Protein AF-A0A662JVV6-F1 (afdb_monomer_lite)

Radius of gyration: 11.21 Å; chains: 1; bounding box: 26×21×28 Å

Secondary structure (DSSP, 8-state):
-EE-TT--S-EEES-EEES-SS-SEEEES-BS-EEES-EEES-SS-SEEEES-BS-EEES-EEES-SS-SEEEES-BS-EEES-B-

Foldseek 3Di:
DEDPAANEQEEAEDEEFEDAQEESYEAENYEHYEAEHYEFEHYAEEPYEAYNYEHYEHAHYEQDHHNYY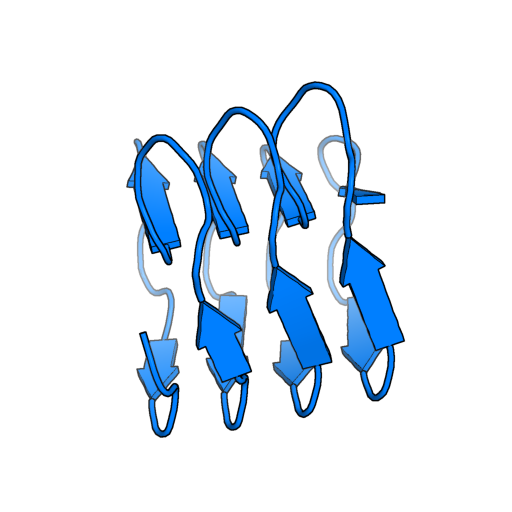PYYYYNYDHYHYDHYHD

pL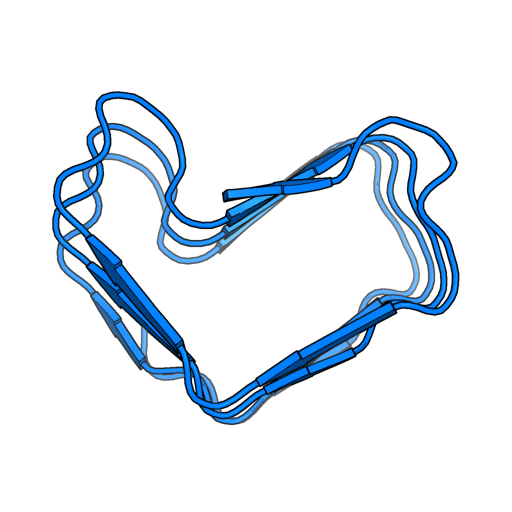DDT: mean 98.36, std 0.65, range [95.0, 98.88]

Structure (mmCIF, N/CA/C/O backbone):
data_AF-A0A662JVV6-F1
#
_entry.id   AF-A0A662JVV6-F1
#
loop_
_atom_site.group_PDB
_atom_site.id
_atom_site.type_symbol
_atom_site.label_atom_id
_atom_site.label_alt_id
_atom_site.label_comp_id
_atom_site.label_asym_id
_atom_site.label_entity_id
_atom_site.label_seq_id
_atom_site.pdbx_PDB_ins_code
_atom_site.Cartn_x
_atom_site.Cartn_y
_atom_site.Cartn_z
_atom_site.occupancy
_atom_site.B_iso_or_equiv
_atom_site.auth_seq_id
_atom_site.auth_comp_id
_atom_site.auth_asym_id
_atom_site.auth_atom_id
_atom_site.pdbx_PDB_model_num
ATOM 1 N N . MET A 1 1 ? 2.996 -4.946 8.417 1.00 95.31 1 MET A N 1
ATOM 2 C CA . MET A 1 1 ? 3.504 -5.884 7.381 1.00 95.31 1 MET A CA 1
ATOM 3 C C . MET A 1 1 ? 4.460 -5.120 6.484 1.00 95.31 1 MET A C 1
ATOM 5 O O . MET A 1 1 ? 4.112 -4.024 6.070 1.00 95.31 1 MET A O 1
ATOM 9 N N . TYR A 1 2 ? 5.638 -5.671 6.190 1.00 97.62 2 TYR A N 1
ATOM 10 C CA . TYR A 1 2 ? 6.678 -4.972 5.432 1.00 97.62 2 TYR A CA 1
ATOM 11 C C . TYR A 1 2 ? 7.078 -5.774 4.190 1.00 97.62 2 TYR A C 1
ATOM 13 O O . TYR A 1 2 ? 7.443 -6.945 4.309 1.00 97.62 2 TYR A O 1
ATOM 21 N N . LEU A 1 3 ? 7.017 -5.151 3.011 1.00 97.19 3 LEU A N 1
ATOM 22 C CA . LEU A 1 3 ? 7.624 -5.679 1.790 1.00 97.19 3 LEU A CA 1
ATOM 23 C C . LEU A 1 3 ? 9.018 -5.077 1.658 1.00 97.19 3 LEU A C 1
ATOM 25 O O . LEU A 1 3 ? 9.162 -3.872 1.443 1.00 97.19 3 LEU A O 1
ATOM 29 N N . TYR A 1 4 ? 10.036 -5.931 1.767 1.00 96.38 4 TYR A N 1
ATOM 30 C CA . TYR A 1 4 ? 11.422 -5.513 1.589 1.00 96.38 4 TYR A CA 1
ATOM 31 C C . TYR A 1 4 ? 11.681 -4.980 0.177 1.00 96.38 4 TYR A C 1
ATOM 33 O O . TYR A 1 4 ? 11.003 -5.412 -0.759 1.00 96.38 4 TYR A O 1
ATOM 41 N N . PRO A 1 5 ? 12.676 -4.089 -0.000 1.00 97.81 5 PRO A N 1
ATOM 42 C CA . PRO A 1 5 ? 13.088 -3.627 -1.320 1.00 97.81 5 PRO A CA 1
ATOM 43 C C . PRO A 1 5 ? 13.185 -4.771 -2.338 1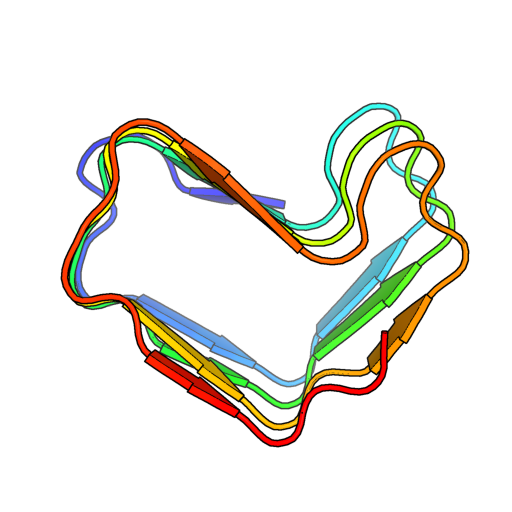.00 97.81 5 PRO A C 1
ATOM 45 O O . PRO A 1 5 ? 13.728 -5.833 -2.036 1.00 97.81 5 PRO A O 1
ATOM 48 N N . SER A 1 6 ? 12.708 -4.535 -3.561 1.00 96.88 6 SER A N 1
ATOM 49 C CA . SER A 1 6 ? 12.649 -5.522 -4.654 1.00 96.88 6 SER A CA 1
ATOM 50 C C . SER A 1 6 ? 11.696 -6.708 -4.438 1.00 96.88 6 SER A C 1
ATOM 52 O O . SER A 1 6 ? 11.754 -7.678 -5.198 1.00 96.88 6 SER A O 1
ATOM 54 N N . SER A 1 7 ? 10.781 -6.641 -3.466 1.00 98.00 7 SER A N 1
ATOM 55 C CA . SER A 1 7 ? 9.708 -7.632 -3.307 1.00 98.00 7 SER A CA 1
ATOM 56 C C . SER A 1 7 ? 8.625 -7.397 -4.359 1.00 98.00 7 SER A C 1
ATOM 58 O O . SER A 1 7 ? 7.584 -6.790 -4.106 1.00 98.00 7 SER A O 1
ATOM 60 N N . ASN A 1 8 ? 8.894 -7.859 -5.576 1.00 98.50 8 ASN A N 1
ATOM 61 C CA . ASN A 1 8 ? 8.040 -7.634 -6.736 1.00 98.50 8 ASN A CA 1
ATOM 62 C C . ASN A 1 8 ? 7.041 -8.778 -6.954 1.00 98.50 8 ASN A C 1
ATOM 64 O O . ASN A 1 8 ? 7.329 -9.926 -6.620 1.00 98.50 8 ASN A O 1
ATOM 68 N N . ASN A 1 9 ? 5.924 -8.484 -7.623 1.00 98.44 9 ASN A N 1
ATOM 69 C CA . ASN A 1 9 ? 4.933 -9.475 -8.072 1.00 98.44 9 ASN A CA 1
ATOM 70 C C . ASN A 1 9 ? 4.283 -10.297 -6.939 1.00 98.44 9 ASN A C 1
ATOM 72 O O . ASN A 1 9 ? 3.939 -11.464 -7.130 1.00 98.44 9 ASN A O 1
ATOM 76 N N . ASN A 1 10 ? 4.099 -9.706 -5.758 1.00 98.50 10 ASN A N 1
ATOM 77 C CA . ASN A 1 10 ? 3.417 -10.354 -4.641 1.00 98.50 10 ASN A CA 1
ATOM 78 C C . ASN A 1 10 ? 1.919 -10.061 -4.647 1.00 98.50 10 ASN A C 1
ATOM 80 O O . ASN A 1 10 ? 1.443 -9.046 -5.163 1.00 98.50 10 ASN A O 1
ATOM 84 N N . THR A 1 11 ? 1.172 -10.960 -4.013 1.00 98.62 11 THR A N 1
ATOM 85 C CA . THR A 1 11 ? -0.261 -10.798 -3.780 1.00 98.62 11 THR A CA 1
ATOM 86 C C . THR A 1 11 ? -0.536 -10.801 -2.283 1.00 98.62 11 THR A C 1
ATOM 88 O O . THR A 1 11 ? -0.214 -11.770 -1.600 1.00 98.62 11 THR A O 1
ATOM 91 N N . ILE A 1 12 ? -1.152 -9.732 -1.779 1.00 98.56 12 ILE A N 1
ATOM 92 C CA . ILE A 1 12 ? -1.514 -9.565 -0.367 1.00 98.56 12 ILE A CA 1
ATOM 93 C C . ILE A 1 12 ? -3.020 -9.385 -0.289 1.00 98.56 12 ILE A C 1
ATOM 95 O O . ILE A 1 12 ? -3.560 -8.378 -0.753 1.00 98.56 12 ILE A O 1
ATOM 99 N N . TYR A 1 13 ? -3.716 -10.365 0.278 1.00 98.62 13 TYR A N 1
ATOM 100 C CA . TYR A 1 13 ? -5.171 -10.368 0.260 1.00 98.62 13 TYR A CA 1
ATOM 101 C C . TYR A 1 13 ? -5.806 -11.024 1.474 1.00 98.62 13 TYR A C 1
ATOM 103 O O . TYR A 1 13 ? -5.226 -11.945 2.045 1.00 98.62 13 TYR A O 1
ATOM 111 N N . ASN A 1 14 ? -7.007 -10.560 1.833 1.00 98.50 14 ASN A N 1
ATOM 112 C CA . ASN A 1 14 ? -7.801 -11.072 2.954 1.00 98.50 14 ASN A CA 1
ATOM 113 C C . ASN A 1 14 ? -7.051 -11.074 4.300 1.00 98.50 14 ASN A C 1
ATOM 115 O O . ASN A 1 14 ? -7.250 -11.966 5.124 1.00 98.50 14 ASN A O 1
ATOM 119 N N . ASN A 1 15 ? -6.190 -10.082 4.539 1.00 98.69 15 ASN A N 1
ATOM 120 C CA . ASN A 1 15 ? -5.505 -9.916 5.819 1.00 98.69 15 ASN A CA 1
ATOM 121 C C . ASN A 1 15 ? -6.192 -8.856 6.680 1.00 98.69 15 ASN A C 1
ATOM 123 O O . ASN A 1 15 ? -6.753 -7.883 6.175 1.00 98.69 15 ASN A O 1
ATOM 127 N N . THR A 1 16 ? -6.073 -9.031 7.995 1.00 98.69 16 THR A N 1
ATOM 128 C CA . THR A 1 16 ? -6.393 -8.001 8.989 1.00 98.69 16 THR A CA 1
ATOM 129 C C . THR A 1 16 ? -5.081 -7.501 9.588 1.00 98.69 16 THR A C 1
ATOM 131 O O . THR A 1 16 ? -4.341 -8.288 10.175 1.00 98.69 16 THR A O 1
ATOM 134 N N . ILE A 1 17 ? -4.762 -6.219 9.405 1.00 98.62 17 ILE A N 1
ATOM 135 C CA . ILE A 1 17 ? -3.478 -5.617 9.792 1.00 98.62 17 ILE A CA 1
ATOM 136 C C . ILE A 1 17 ? -3.747 -4.444 10.734 1.00 98.62 17 ILE A C 1
ATOM 138 O O . ILE A 1 17 ? -4.303 -3.431 10.319 1.00 98.62 17 ILE A O 1
ATOM 142 N N . TYR A 1 18 ? -3.374 -4.567 12.006 1.00 98.62 18 TYR A N 1
ATOM 143 C CA . TYR A 1 18 ? -3.786 -3.583 13.004 1.00 98.62 18 TYR A CA 1
ATOM 144 C C . TYR A 1 18 ? -2.844 -3.470 14.198 1.00 98.62 18 TYR A C 1
ATOM 146 O O . TYR A 1 18 ? -2.059 -4.385 14.449 1.00 98.62 18 TYR A O 1
ATOM 154 N N . ASN A 1 19 ? -2.963 -2.363 14.942 1.00 98.25 19 ASN A N 1
ATOM 155 C CA . ASN A 1 19 ? -2.207 -2.077 16.169 1.00 98.25 19 ASN A CA 1
ATOM 156 C C . ASN A 1 19 ? -0.677 -2.176 15.998 1.00 98.25 19 ASN A C 1
ATOM 158 O O . ASN A 1 19 ? 0.025 -2.593 16.922 1.00 98.25 19 ASN A O 1
ATOM 162 N N . ASN A 1 20 ? -0.147 -1.811 14.827 1.00 98.19 20 ASN A N 1
ATOM 163 C CA . ASN A 1 20 ? 1.298 -1.746 14.608 1.00 98.19 20 ASN A CA 1
ATOM 164 C C . ASN A 1 20 ? 1.852 -0.388 15.059 1.00 98.19 20 ASN A C 1
ATOM 166 O O . ASN A 1 20 ? 1.185 0.637 14.926 1.00 98.19 20 ASN A O 1
ATOM 170 N N . SER A 1 21 ? 3.090 -0.384 15.560 1.00 98.25 21 SER A N 1
ATOM 171 C CA . SER A 1 21 ? 3.815 0.820 16.004 1.00 98.25 21 SER A CA 1
ATOM 172 C C . SER A 1 21 ? 4.426 1.643 14.859 1.00 98.25 21 SER A C 1
ATOM 174 O O . SER A 1 21 ? 5.294 2.482 15.090 1.00 98.25 21 SER A O 1
ATOM 176 N N . ASP A 1 22 ? 4.013 1.367 13.630 1.00 98.12 22 ASP A N 1
ATOM 177 C CA . ASP A 1 22 ? 4.464 1.992 12.389 1.00 98.12 22 ASP A CA 1
ATOM 178 C C . ASP A 1 22 ? 3.295 1.908 11.389 1.00 98.12 22 ASP A C 1
ATOM 180 O O . ASP A 1 22 ? 2.143 1.787 11.819 1.00 98.12 22 ASP A O 1
ATOM 184 N N . ASP A 1 23 ? 3.563 1.925 10.087 1.00 98.69 23 ASP A N 1
ATOM 185 C CA . ASP A 1 23 ? 2.563 1.674 9.055 1.00 98.69 23 ASP A CA 1
ATOM 186 C C . ASP A 1 23 ? 1.902 0.294 9.200 1.00 98.69 23 ASP A C 1
ATOM 188 O O . ASP A 1 23 ? 2.526 -0.707 9.580 1.00 98.69 23 ASP A O 1
ATOM 192 N N . GLY A 1 24 ? 0.636 0.197 8.796 1.00 98.62 24 GLY A N 1
ATOM 193 C CA . GLY A 1 24 ? -0.041 -1.086 8.644 1.00 98.62 24 GLY A CA 1
ATOM 194 C C . GLY A 1 24 ? 0.646 -1.941 7.577 1.00 98.62 24 GLY A C 1
ATOM 195 O O . GLY A 1 24 ? 1.188 -3.014 7.866 1.00 98.62 24 GLY A O 1
ATOM 196 N N . LEU A 1 25 ? 0.653 -1.470 6.331 1.00 98.62 25 LEU A N 1
ATOM 197 C CA . LEU A 1 25 ? 1.328 -2.113 5.206 1.00 98.62 25 LEU A CA 1
ATOM 198 C C . LEU A 1 25 ? 2.355 -1.170 4.577 1.00 98.62 25 LEU A C 1
ATOM 200 O O . LEU A 1 25 ? 1.991 -0.220 3.893 1.00 98.62 25 LEU A O 1
ATOM 204 N N . HIS A 1 26 ? 3.635 -1.489 4.742 1.00 98.62 26 HIS A N 1
ATOM 205 C CA . HIS A 1 26 ? 4.741 -0.706 4.206 1.00 98.62 26 HIS A CA 1
ATOM 206 C C . HIS A 1 26 ? 5.314 -1.374 2.949 1.00 98.62 26 HIS A C 1
ATOM 208 O O . HIS A 1 26 ? 5.850 -2.486 3.011 1.00 98.62 26 HIS A O 1
ATOM 214 N N . ILE A 1 27 ? 5.206 -0.698 1.805 1.00 98.31 27 ILE A N 1
ATOM 215 C CA . ILE A 1 27 ? 5.717 -1.147 0.506 1.00 98.31 27 ILE A CA 1
ATOM 216 C C . ILE A 1 27 ? 6.845 -0.209 0.083 1.00 98.31 27 ILE A C 1
ATOM 218 O O . ILE A 1 27 ? 6.608 0.936 -0.304 1.00 98.31 27 ILE A O 1
ATOM 222 N N . TRP A 1 28 ? 8.079 -0.708 0.139 1.00 98.25 28 TRP A N 1
ATOM 223 C CA . TRP A 1 28 ? 9.266 0.079 -0.180 1.00 98.25 28 TRP A CA 1
ATOM 224 C C . TRP A 1 28 ? 9.997 -0.472 -1.399 1.00 98.25 28 TRP A C 1
ATOM 226 O O . TRP A 1 28 ? 10.300 -1.665 -1.461 1.00 98.25 28 TRP A O 1
ATOM 236 N N . SER A 1 29 ? 10.321 0.401 -2.358 1.00 98.38 29 SER A N 1
ATOM 237 C CA . SER A 1 29 ? 11.113 0.082 -3.556 1.00 98.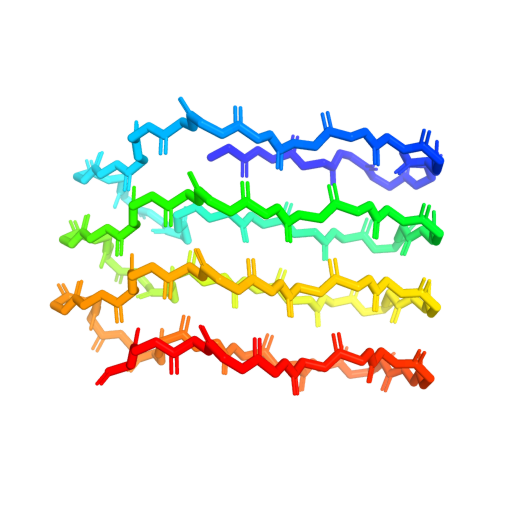38 29 SER A CA 1
ATOM 238 C C . SER A 1 29 ? 10.681 -1.220 -4.243 1.00 98.38 29 SER A C 1
ATOM 240 O O . SER A 1 29 ? 11.511 -2.078 -4.548 1.00 98.38 29 SER A O 1
ATOM 242 N N . SER A 1 30 ? 9.369 -1.403 -4.409 1.00 98.44 30 SER A N 1
ATOM 243 C CA . SER A 1 30 ? 8.771 -2.658 -4.872 1.00 98.44 30 SER A CA 1
ATOM 244 C C . SER A 1 30 ? 7.722 -2.414 -5.955 1.00 98.44 30 SER A C 1
ATOM 246 O O . SER A 1 30 ? 7.069 -1.367 -6.008 1.00 98.44 30 SER A O 1
ATOM 248 N N . THR A 1 31 ? 7.577 -3.379 -6.861 1.00 98.62 31 THR A N 1
ATOM 249 C CA . THR A 1 31 ? 6.800 -3.205 -8.091 1.00 98.62 31 THR A CA 1
ATOM 250 C C . THR A 1 31 ? 5.842 -4.347 -8.386 1.00 98.62 31 THR A C 1
ATOM 252 O O . THR A 1 31 ? 6.073 -5.492 -7.997 1.00 98.62 31 THR A O 1
ATOM 255 N N . ASN A 1 32 ? 4.773 -4.034 -9.121 1.00 98.62 32 ASN A N 1
ATOM 256 C CA . ASN A 1 32 ? 3.791 -5.008 -9.609 1.00 98.62 32 ASN A CA 1
ATOM 257 C C . ASN A 1 32 ? 3.108 -5.830 -8.497 1.00 98.62 32 ASN A C 1
ATOM 259 O O . ASN A 1 32 ? 2.737 -6.981 -8.719 1.00 98.62 32 ASN A O 1
ATOM 263 N N . ASN A 1 33 ? 2.943 -5.281 -7.292 1.00 98.81 33 ASN A N 1
ATOM 264 C CA . ASN A 1 33 ? 2.222 -5.967 -6.221 1.00 98.81 33 ASN A CA 1
ATOM 265 C C . ASN A 1 33 ? 0.717 -5.697 -6.305 1.00 98.81 33 ASN A C 1
ATOM 267 O O . ASN A 1 33 ? 0.280 -4.596 -6.649 1.00 98.81 33 ASN A O 1
ATOM 271 N N . THR A 1 34 ? -0.081 -6.702 -5.950 1.00 98.81 34 THR A N 1
ATOM 272 C CA . THR A 1 34 ? -1.543 -6.589 -5.872 1.00 98.81 34 THR A CA 1
ATOM 273 C C . THR A 1 34 ? -2.002 -6.752 -4.430 1.00 98.81 34 THR A C 1
ATOM 275 O O . THR A 1 34 ? -1.814 -7.803 -3.819 1.00 98.81 34 THR A O 1
ATOM 278 N N . ILE A 1 35 ? -2.640 -5.715 -3.899 1.00 98.81 35 ILE A N 1
ATOM 279 C CA . ILE A 1 35 ? -3.144 -5.627 -2.535 1.00 98.81 35 ILE A CA 1
ATOM 280 C C . ILE A 1 35 ? -4.661 -5.504 -2.617 1.00 98.81 35 ILE A C 1
ATOM 282 O O . ILE A 1 35 ? -5.168 -4.543 -3.196 1.00 98.81 35 ILE A O 1
ATOM 286 N N . TYR A 1 36 ? -5.405 -6.471 -2.080 1.00 98.88 36 TYR A N 1
ATOM 287 C CA . TYR A 1 36 ? -6.864 -6.400 -2.154 1.00 98.88 36 TYR A CA 1
ATOM 288 C C . TYR A 1 36 ? -7.612 -7.063 -1.008 1.00 98.88 36 TYR A C 1
ATOM 290 O O . TYR A 1 36 ? -7.132 -8.032 -0.435 1.00 98.88 36 TYR A O 1
ATOM 298 N N . ASN A 1 37 ? -8.820 -6.577 -0.709 1.00 98.75 37 ASN A N 1
ATOM 299 C CA . ASN A 1 37 ? -9.676 -7.133 0.346 1.00 98.75 37 ASN A CA 1
ATOM 300 C C . ASN A 1 37 ? -8.969 -7.202 1.714 1.00 98.75 37 ASN A C 1
ATOM 302 O O . ASN A 1 37 ? -9.119 -8.181 2.440 1.00 98.75 37 ASN A O 1
ATOM 306 N N . ASN A 1 38 ? -8.146 -6.206 2.053 1.00 98.81 38 ASN A N 1
ATOM 307 C CA . ASN A 1 38 ? -7.494 -6.145 3.363 1.00 98.81 38 ASN A CA 1
ATOM 308 C C . ASN A 1 38 ? -8.203 -5.125 4.260 1.00 98.81 38 ASN A C 1
ATOM 310 O O . ASN A 1 38 ? -8.646 -4.078 3.781 1.00 98.81 38 ASN A O 1
ATOM 314 N N . THR A 1 39 ? -8.252 -5.424 5.556 1.00 98.81 39 THR A N 1
ATOM 315 C CA . THR A 1 39 ? -8.749 -4.519 6.599 1.00 98.81 39 THR A CA 1
ATOM 316 C C . THR A 1 39 ? -7.553 -4.012 7.401 1.00 98.81 39 THR A C 1
ATOM 318 O O . THR A 1 39 ? -6.837 -4.821 7.995 1.00 98.81 39 THR A O 1
ATOM 321 N N . ILE A 1 40 ? -7.298 -2.701 7.399 1.00 98.81 40 ILE A N 1
ATOM 322 C CA . ILE A 1 40 ? -6.080 -2.104 7.961 1.00 98.81 40 ILE A CA 1
ATOM 323 C C . ILE A 1 40 ? -6.420 -0.939 8.895 1.00 98.81 40 ILE A C 1
ATOM 325 O O . ILE A 1 40 ? -6.932 0.077 8.434 1.00 98.81 40 ILE A O 1
ATOM 329 N N . TYR A 1 41 ? -6.148 -1.059 10.196 1.00 98.81 41 TYR A N 1
ATOM 330 C CA . TYR A 1 41 ? -6.623 -0.055 11.157 1.00 98.81 41 TYR A CA 1
ATOM 331 C C . TYR A 1 41 ? -5.800 0.083 12.437 1.00 98.81 41 TYR A C 1
ATOM 333 O O . TYR A 1 41 ? -5.060 -0.822 12.808 1.00 98.81 41 TYR A O 1
ATOM 341 N N . ASN A 1 42 ? -5.965 1.200 13.153 1.00 98.62 42 ASN A N 1
ATOM 342 C CA . ASN A 1 42 ? -5.305 1.474 14.438 1.00 98.62 42 ASN A CA 1
ATOM 343 C C . ASN A 1 42 ? -3.771 1.345 14.398 1.00 98.62 42 ASN A C 1
ATOM 345 O O . ASN A 1 42 ? -3.155 0.939 15.384 1.00 98.62 42 ASN A O 1
ATOM 349 N N . ASN A 1 43 ? -3.135 1.652 13.267 1.00 98.69 43 ASN A N 1
ATOM 350 C CA . ASN A 1 43 ? -1.677 1.702 13.176 1.00 98.69 43 ASN A CA 1
ATOM 351 C C . ASN A 1 43 ? -1.178 3.112 13.519 1.00 98.69 43 ASN A C 1
ATOM 353 O O . ASN A 1 43 ? -1.887 4.101 13.316 1.00 98.69 43 ASN A O 1
ATOM 357 N N . THR A 1 44 ? 0.019 3.217 14.099 1.00 98.62 44 THR A N 1
ATOM 358 C CA . THR A 1 44 ? 0.501 4.498 14.640 1.00 98.62 44 THR A CA 1
ATOM 359 C C . THR A 1 44 ? 1.116 5.430 13.598 1.00 98.62 44 THR A C 1
ATOM 361 O O . THR A 1 44 ? 1.533 6.517 13.990 1.00 98.62 44 THR A O 1
ATOM 364 N N . GLN A 1 45 ? 1.185 5.022 12.329 1.00 98.50 45 GLN A N 1
ATOM 365 C CA . GLN A 1 45 ? 1.480 5.882 11.174 1.00 98.50 45 GLN A CA 1
ATOM 366 C C . GLN A 1 45 ? 0.412 5.667 10.090 1.00 98.50 45 GLN A C 1
ATOM 368 O O . GLN A 1 45 ? -0.780 5.797 10.397 1.00 98.50 45 GLN A O 1
ATOM 373 N N . ASP A 1 46 ? 0.798 5.327 8.857 1.00 98.75 46 ASP A N 1
ATOM 374 C CA . ASP A 1 46 ? -0.124 5.179 7.740 1.00 98.75 46 ASP A CA 1
ATOM 375 C C . ASP A 1 46 ? -0.815 3.811 7.741 1.00 98.75 46 ASP A C 1
ATOM 377 O O . ASP A 1 46 ? -0.292 2.801 8.215 1.00 98.75 46 ASP A O 1
ATOM 381 N N . GLY A 1 47 ? -2.006 3.724 7.156 1.00 98.75 47 GLY A N 1
ATOM 382 C CA . GLY A 1 47 ? -2.618 2.428 6.871 1.00 98.75 47 GLY A CA 1
ATOM 383 C C . GLY A 1 47 ? -1.800 1.658 5.834 1.00 98.75 47 GLY A C 1
ATOM 384 O O . GLY A 1 47 ? -1.352 0.536 6.080 1.00 98.75 47 GLY A O 1
ATOM 385 N N . VAL A 1 48 ? -1.570 2.274 4.674 1.00 98.75 48 VAL A N 1
ATOM 386 C CA . VAL A 1 48 ? -0.684 1.753 3.626 1.00 98.75 48 VAL A CA 1
ATOM 387 C C . VAL A 1 48 ? 0.291 2.832 3.181 1.00 98.75 48 VAL A C 1
ATOM 389 O O . VAL A 1 48 ? -0.126 3.883 2.699 1.00 98.75 48 VAL A O 1
ATOM 392 N N . TYR A 1 49 ? 1.580 2.523 3.229 1.00 98.75 49 TYR A N 1
ATOM 393 C CA . TYR A 1 49 ? 2.636 3.370 2.697 1.00 98.75 49 TYR A CA 1
ATOM 394 C C . TYR A 1 49 ? 3.246 2.775 1.421 1.00 98.75 49 TYR A C 1
ATOM 396 O O . TYR A 1 49 ? 3.598 1.593 1.380 1.00 98.75 49 TYR A O 1
ATOM 404 N N . LEU A 1 50 ? 3.399 3.596 0.375 1.00 98.38 50 LEU A N 1
ATOM 405 C CA . LEU A 1 50 ? 4.135 3.272 -0.852 1.00 98.38 50 LEU A CA 1
ATOM 406 C C . LEU A 1 50 ? 5.288 4.257 -1.047 1.00 98.38 50 LEU A C 1
ATOM 408 O O . LEU A 1 50 ? 5.076 5.388 -1.486 1.00 98.38 50 LEU A O 1
ATOM 412 N N . GLY A 1 51 ? 6.512 3.807 -0.781 1.00 98.50 51 GLY A N 1
ATOM 413 C CA . GLY A 1 51 ? 7.740 4.575 -0.991 1.00 98.50 51 GLY A CA 1
ATOM 414 C C . GLY A 1 51 ? 8.555 4.027 -2.159 1.00 98.50 51 GLY A C 1
ATOM 415 O O . GLY A 1 51 ? 8.858 2.832 -2.189 1.00 98.50 51 GLY A O 1
ATOM 416 N N . GLY A 1 52 ? 8.907 4.865 -3.140 1.00 98.44 52 GLY A N 1
ATOM 417 C CA . GLY A 1 52 ? 9.752 4.457 -4.276 1.00 98.44 52 GLY A CA 1
ATOM 418 C C . GLY A 1 52 ? 9.199 3.277 -5.088 1.00 98.44 52 GLY A C 1
ATOM 419 O O . GLY A 1 52 ? 9.968 2.478 -5.612 1.00 98.44 52 GLY A O 1
ATOM 420 N N . SER A 1 53 ? 7.878 3.101 -5.115 1.00 98.38 53 SER A N 1
ATOM 421 C CA . SER A 1 53 ? 7.206 1.882 -5.566 1.00 98.38 53 SER A CA 1
ATOM 422 C C . SER A 1 53 ? 6.337 2.139 -6.799 1.00 98.38 53 SER A C 1
ATOM 424 O O . SER A 1 53 ? 5.679 3.176 -6.919 1.00 98.38 53 SER A O 1
ATOM 426 N N . TYR A 1 54 ? 6.321 1.190 -7.735 1.00 98.31 54 TYR A N 1
ATOM 427 C CA . TYR A 1 54 ? 5.759 1.406 -9.074 1.00 98.31 54 TYR A CA 1
ATOM 428 C C . TYR A 1 54 ? 4.792 0.305 -9.501 1.00 98.31 54 TYR A C 1
ATOM 430 O O . TYR A 1 54 ? 5.004 -0.864 -9.186 1.00 98.31 54 TYR A O 1
ATOM 438 N N . ASN A 1 55 ? 3.774 0.654 -10.290 1.00 98.69 55 ASN A N 1
ATOM 439 C CA . ASN A 1 55 ? 2.859 -0.318 -10.908 1.00 98.69 55 ASN A CA 1
ATOM 440 C C . ASN A 1 55 ? 2.131 -1.238 -9.903 1.00 98.69 55 ASN A C 1
ATOM 442 O O . ASN A 1 55 ? 1.810 -2.380 -10.224 1.00 98.69 55 ASN A O 1
ATOM 446 N N . ASN A 1 56 ? 1.882 -0.785 -8.672 1.00 98.81 56 ASN A N 1
ATOM 447 C CA . ASN A 1 56 ? 1.134 -1.562 -7.683 1.00 98.81 56 ASN A CA 1
ATOM 448 C C . ASN A 1 56 ? -0.367 -1.266 -7.786 1.00 98.81 56 ASN A C 1
ATOM 450 O O . ASN A 1 56 ? -0.780 -0.162 -8.144 1.00 98.81 56 ASN A O 1
ATOM 454 N N . THR A 1 57 ? -1.192 -2.252 -7.445 1.00 98.88 57 THR A N 1
ATOM 455 C CA . THR A 1 57 ? -2.651 -2.107 -7.396 1.00 98.88 57 THR A CA 1
ATOM 456 C C . THR A 1 57 ? -3.147 -2.310 -5.973 1.00 98.88 57 THR A C 1
ATOM 458 O O . THR A 1 57 ? -2.904 -3.367 -5.396 1.00 98.88 57 THR A O 1
ATOM 461 N N . ILE A 1 58 ? -3.880 -1.336 -5.432 1.00 98.81 58 ILE A N 1
ATOM 462 C CA . ILE A 1 58 ? -4.567 -1.434 -4.137 1.00 98.81 58 ILE A CA 1
ATOM 463 C C . ILE A 1 58 ? -6.063 -1.295 -4.385 1.00 98.81 58 ILE A C 1
ATOM 465 O O . ILE A 1 58 ? -6.506 -0.299 -4.955 1.00 98.81 58 ILE A O 1
ATOM 469 N N . ARG A 1 59 ? -6.856 -2.291 -3.988 1.00 98.88 59 ARG A N 1
ATOM 470 C CA . ARG A 1 59 ? -8.298 -2.264 -4.258 1.00 98.88 59 ARG A CA 1
ATOM 471 C C . ARG A 1 59 ? -9.145 -2.956 -3.212 1.00 98.88 59 ARG A C 1
ATOM 473 O O . ARG A 1 59 ? -8.717 -3.949 -2.640 1.00 98.88 59 ARG A O 1
ATOM 480 N N . ASN A 1 60 ? -10.393 -2.524 -3.055 1.00 98.75 60 ASN A N 1
ATOM 481 C CA . ASN A 1 60 ? -11.358 -3.179 -2.164 1.00 98.75 60 ASN A CA 1
ATOM 482 C C . ASN A 1 60 ? -10.839 -3.307 -0.716 1.00 98.75 60 ASN A C 1
ATOM 484 O O . ASN A 1 60 ? -11.053 -4.334 -0.080 1.00 98.75 60 ASN A O 1
ATOM 488 N N . CYS A 1 61 ? -10.089 -2.324 -0.216 1.00 98.75 61 CYS A N 1
ATOM 489 C CA . CYS A 1 61 ? -9.568 -2.344 1.152 1.00 98.75 61 CYS A CA 1
ATOM 490 C C . CYS A 1 61 ? -10.405 -1.445 2.066 1.00 98.75 61 CYS A C 1
ATOM 492 O O . CYS A 1 61 ? -10.899 -0.404 1.637 1.00 98.75 61 CYS A O 1
ATOM 494 N N . THR A 1 62 ? -10.510 -1.820 3.335 1.00 98.81 62 THR A N 1
ATOM 495 C CA . THR A 1 62 ? -11.039 -0.954 4.393 1.00 98.81 62 THR A CA 1
ATOM 496 C C . THR A 1 62 ? -9.861 -0.497 5.235 1.00 98.81 62 THR A C 1
ATOM 498 O O . THR A 1 62 ? -9.202 -1.327 5.857 1.00 98.81 62 THR A O 1
ATOM 501 N N . ILE A 1 63 ? -9.551 0.795 5.209 1.00 98.62 63 ILE A N 1
ATOM 502 C CA . ILE A 1 63 ? -8.366 1.362 5.844 1.00 98.62 63 ILE A CA 1
ATOM 503 C C . ILE A 1 63 ? -8.818 2.518 6.725 1.00 98.62 63 ILE A C 1
ATOM 505 O O . ILE A 1 63 ? -9.121 3.573 6.203 1.00 98.62 63 ILE A O 1
ATOM 509 N N . ASP A 1 64 ? -8.888 2.328 8.036 1.00 97.69 64 ASP A N 1
ATOM 510 C CA . ASP A 1 64 ? -9.541 3.291 8.932 1.00 97.69 64 ASP A CA 1
ATOM 511 C C . ASP A 1 64 ? -8.742 3.493 10.223 1.00 97.69 64 ASP A C 1
ATOM 513 O O . ASP A 1 64 ? -7.964 2.630 10.618 1.00 97.69 64 ASP A O 1
ATOM 517 N N . SER A 1 65 ? -8.937 4.622 10.906 1.00 97.94 65 SER A N 1
ATOM 518 C CA . SER A 1 65 ? -8.391 4.863 12.249 1.00 97.94 65 SER A CA 1
ATOM 519 C C . SER A 1 65 ? -6.859 4.695 12.360 1.00 97.94 65 SER A C 1
ATOM 521 O O . SER A 1 65 ? -6.340 4.331 13.414 1.00 97.94 65 SER A O 1
ATOM 523 N N . ASN A 1 66 ? -6.113 4.935 11.276 1.00 98.38 66 ASN A N 1
ATOM 524 C CA . ASN A 1 66 ? -4.648 5.026 11.301 1.00 98.38 66 ASN A CA 1
ATOM 525 C C . ASN A 1 66 ? -4.243 6.464 11.651 1.00 98.38 66 ASN A C 1
ATOM 527 O O . ASN A 1 66 ? -4.978 7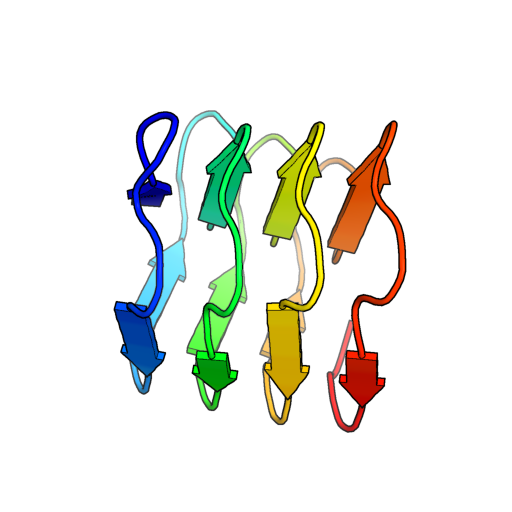.401 11.342 1.00 98.38 66 ASN A O 1
ATOM 531 N N . LYS A 1 67 ? -3.125 6.640 12.359 1.00 98.50 67 LYS A N 1
ATOM 532 C CA . LYS A 1 67 ? -2.801 7.926 12.994 1.00 98.50 67 LYS A CA 1
ATOM 533 C C . LYS A 1 67 ? -2.462 9.035 11.995 1.00 98.50 67 LYS A C 1
ATOM 535 O O . LYS A 1 67 ? -2.818 10.183 12.261 1.00 98.50 67 LYS A O 1
ATOM 540 N N . ASP A 1 68 ? -1.790 8.687 10.900 1.00 98.38 68 ASP A N 1
ATOM 541 C CA . ASP A 1 68 ? -1.325 9.655 9.906 1.00 98.38 68 ASP A CA 1
ATOM 542 C C . ASP A 1 68 ? -2.257 9.657 8.680 1.00 98.38 68 ASP A C 1
ATOM 544 O O . ASP A 1 68 ? -3.295 10.321 8.709 1.00 98.38 68 ASP A O 1
ATOM 548 N N . TYR A 1 69 ? -1.951 8.912 7.613 1.00 98.56 69 TYR A N 1
ATOM 549 C CA . TYR A 1 69 ? -2.811 8.798 6.430 1.00 98.56 69 TYR A CA 1
ATOM 550 C C . TYR A 1 69 ? -3.434 7.402 6.291 1.00 98.56 69 TYR A C 1
ATOM 552 O O . TYR A 1 69 ? -2.875 6.389 6.700 1.00 98.56 69 TYR A O 1
ATOM 560 N N . GLY A 1 70 ? -4.590 7.303 5.625 1.00 98.44 70 GLY A N 1
ATOM 561 C CA . GLY A 1 70 ? -5.116 6.001 5.195 1.00 98.44 70 GLY A CA 1
ATOM 562 C C . GLY A 1 70 ? -4.169 5.338 4.188 1.00 98.44 70 GLY A C 1
ATOM 563 O O . GLY A 1 70 ? -3.664 4.241 4.414 1.00 98.44 70 GLY A O 1
ATOM 564 N N . ILE A 1 71 ? -3.869 6.039 3.090 1.00 98.62 71 ILE A N 1
ATOM 565 C CA . ILE A 1 71 ? -2.845 5.631 2.123 1.00 98.62 71 ILE A CA 1
ATOM 566 C C . ILE A 1 71 ? -1.922 6.814 1.837 1.00 98.62 71 ILE A C 1
ATOM 568 O O . ILE A 1 71 ? -2.395 7.860 1.390 1.00 98.62 71 ILE A O 1
ATOM 572 N N . TYR A 1 72 ? -0.615 6.628 2.014 1.00 98.62 72 TYR A N 1
ATOM 573 C CA . TYR A 1 72 ? 0.408 7.608 1.657 1.00 98.62 72 TYR A CA 1
ATOM 574 C C . TYR A 1 72 ? 1.310 7.082 0.534 1.00 98.62 72 TYR A C 1
ATOM 576 O O . TYR A 1 72 ? 1.780 5.944 0.553 1.00 98.62 72 TYR A O 1
ATOM 584 N N . ILE A 1 73 ? 1.538 7.917 -0.483 1.00 97.88 73 ILE A N 1
ATOM 585 C CA . ILE A 1 73 ? 2.322 7.582 -1.678 1.00 97.88 73 ILE A CA 1
ATOM 586 C C . ILE A 1 73 ? 3.440 8.611 -1.830 1.00 97.88 73 ILE A C 1
ATOM 588 O O . ILE A 1 73 ? 3.180 9.796 -2.030 1.00 97.88 73 ILE A O 1
ATOM 592 N N . SER A 1 74 ? 4.686 8.149 -1.787 1.00 98.31 74 SER A N 1
ATOM 593 C CA . SER A 1 74 ? 5.885 8.982 -1.848 1.00 98.31 74 SER A CA 1
ATOM 594 C C . SER A 1 74 ? 6.877 8.450 -2.883 1.00 98.31 74 SER A C 1
ATOM 596 O O . SER A 1 74 ? 7.127 7.247 -2.961 1.00 98.31 74 SER A O 1
ATOM 598 N N . TYR A 1 75 ? 7.421 9.339 -3.722 1.00 98.00 75 TYR A N 1
ATOM 599 C CA . TYR A 1 75 ? 8.389 9.017 -4.791 1.00 98.00 75 TYR A CA 1
ATOM 600 C C . TYR A 1 75 ? 7.992 7.830 -5.691 1.00 98.00 75 TYR A C 1
ATOM 602 O O . TYR A 1 75 ? 8.833 7.078 -6.178 1.00 98.00 75 TYR A O 1
ATOM 610 N N . SER A 1 76 ? 6.691 7.658 -5.903 1.00 97.88 76 SER A N 1
ATOM 611 C CA . SER A 1 76 ? 6.083 6.473 -6.502 1.00 97.88 76 SER A CA 1
ATOM 612 C C . SER A 1 76 ? 5.223 6.879 -7.700 1.00 97.88 76 SER A C 1
ATOM 614 O O . SER A 1 76 ? 4.662 7.974 -7.718 1.00 97.88 76 SER A O 1
ATOM 616 N N . SER A 1 77 ? 5.099 6.018 -8.710 1.00 98.12 77 SER A N 1
ATOM 617 C CA . SER A 1 77 ? 4.331 6.321 -9.929 1.00 98.12 77 SER A CA 1
ATOM 618 C C . SER A 1 77 ? 3.600 5.096 -10.478 1.00 98.12 77 SER A C 1
ATOM 620 O O . SER A 1 77 ? 3.910 3.958 -10.130 1.00 98.12 77 SER A O 1
ATOM 622 N N . ASN A 1 78 ? 2.595 5.331 -11.328 1.00 98.50 78 ASN A N 1
ATOM 623 C CA . ASN A 1 78 ? 1.789 4.289 -11.977 1.00 98.50 78 ASN A CA 1
ATOM 624 C C . ASN A 1 78 ? 1.091 3.314 -11.008 1.00 98.50 78 ASN A C 1
ATOM 626 O O . ASN A 1 78 ? 0.808 2.175 -11.368 1.00 98.50 78 ASN A O 1
ATOM 630 N N . ASN A 1 79 ? 0.805 3.736 -9.776 1.00 98.44 79 ASN A N 1
ATOM 631 C CA . ASN A 1 79 ? 0.030 2.928 -8.839 1.00 98.44 79 ASN A CA 1
ATOM 632 C C . ASN A 1 79 ? -1.466 3.192 -9.041 1.00 98.44 79 ASN A C 1
ATOM 634 O O . ASN A 1 79 ? -1.879 4.336 -9.225 1.00 98.44 79 ASN A O 1
ATOM 638 N N . THR A 1 80 ? -2.274 2.135 -9.001 1.00 98.69 80 THR A N 1
ATOM 639 C CA . THR A 1 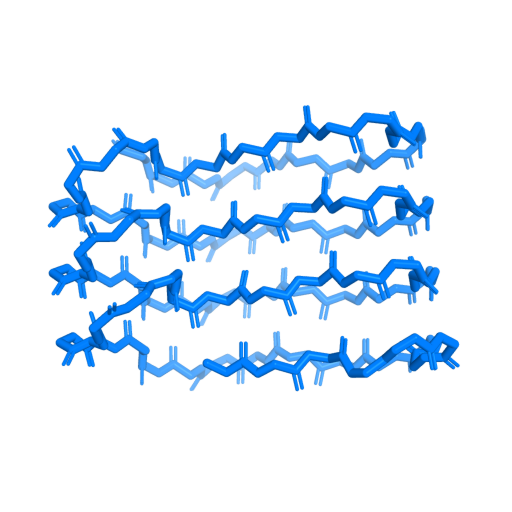80 ? -3.727 2.213 -9.192 1.00 98.69 80 THR A CA 1
ATOM 640 C C . THR A 1 80 ? -4.431 1.922 -7.874 1.00 98.69 80 THR A C 1
ATOM 642 O O . THR A 1 80 ? -4.221 0.864 -7.283 1.00 98.69 80 THR A O 1
ATOM 645 N N . ILE A 1 81 ? -5.277 2.850 -7.422 1.00 98.50 81 ILE A N 1
ATOM 646 C CA . ILE A 1 81 ? -6.032 2.726 -6.170 1.00 98.50 81 ILE A CA 1
ATOM 647 C C . ILE A 1 81 ? -7.510 2.962 -6.453 1.00 98.50 81 ILE A C 1
ATOM 649 O O . ILE A 1 81 ? -7.868 3.992 -7.019 1.00 98.50 81 ILE A O 1
ATOM 653 N N . TYR A 1 82 ? -8.370 2.014 -6.079 1.00 98.69 82 TYR A N 1
ATOM 654 C CA . TYR A 1 82 ? -9.814 2.130 -6.292 1.00 98.69 82 TYR A CA 1
ATOM 655 C C . TYR A 1 82 ? -10.615 1.277 -5.312 1.00 98.69 82 TYR A C 1
ATOM 657 O O . TYR A 1 82 ? -10.127 0.277 -4.798 1.00 98.69 82 TYR A O 1
ATOM 665 N N . ASN A 1 83 ? -11.876 1.643 -5.076 1.00 98.62 83 ASN A N 1
ATOM 666 C CA . ASN A 1 83 ? -12.783 0.926 -4.171 1.00 98.62 83 ASN A CA 1
ATOM 667 C C . ASN A 1 83 ? -12.218 0.724 -2.752 1.00 98.62 83 ASN A C 1
ATOM 669 O O . ASN A 1 83 ? -12.496 -0.291 -2.121 1.00 98.62 83 ASN A O 1
ATOM 673 N N . CYS A 1 84 ? -11.405 1.654 -2.256 1.00 98.00 84 CYS A N 1
ATOM 674 C CA . CYS A 1 84 ? -10.965 1.637 -0.866 1.00 98.00 84 CYS A CA 1
ATOM 675 C C . CYS A 1 84 ? -11.851 2.566 -0.036 1.00 98.00 84 CYS A C 1
ATOM 677 O O . CYS A 1 84 ? -12.146 3.682 -0.465 1.00 98.00 84 CYS A O 1
ATOM 679 N N . THR A 1 85 ? -12.253 2.108 1.144 1.00 98.00 85 THR A N 1
ATOM 680 C CA . THR A 1 85 ? -12.824 2.963 2.189 1.00 98.00 85 THR A CA 1
ATOM 681 C C . THR A 1 85 ? -11.671 3.458 3.052 1.00 98.00 85 THR A C 1
ATOM 683 O O . THR A 1 85 ? -10.883 2.626 3.504 1.00 98.00 85 THR A O 1
ATOM 686 N N . LEU A 1 86 ? -11.560 4.779 3.212 1.00 95.00 86 LEU A N 1
ATOM 687 C CA . LEU A 1 86 ? -10.504 5.476 3.953 1.00 95.00 86 LEU A CA 1
ATOM 688 C C . LEU A 1 86 ? -11.085 6.242 5.142 1.00 95.00 86 LEU A C 1
ATOM 690 O O . LEU A 1 86 ? -12.258 6.667 5.004 1.00 95.00 86 LEU A O 1
#

Sequence (86 aa):
MYLYPSSNNNTIYNNTIYNNSDDGLHIWSSTNNTIYNNTIYNNTQDGVYLGGSYNNTIRNCTIDSNKDYGIYISYSSNNTIYNCTL